Protein AF-A0A7C9RSV8-F1 (afdb_monomer)

pLDDT: mean 85.48, std 19.66, range [37.09, 98.62]

Sequence (131 aa):
MLIKLGIVTTGVALLLGGTAQAAVPTPPSCPSAVQIGSTGVIKRGTELMATITQFEGCGGKYGHVRVEGVNLFRASIRLVGGGSFTPPTQGARGQRDVWTFSKALNDKCTAAEATMQIGEEALKGRSGSSC

Structure (mmCIF, N/CA/C/O backbone):
data_AF-A0A7C9RSV8-F1
#
_entry.id   AF-A0A7C9RSV8-F1
#
loop_
_atom_site.group_PDB
_atom_site.id
_atom_site.type_symbol
_atom_site.label_atom_id
_atom_site.label_alt_id
_atom_site.label_comp_id
_atom_site.label_asym_id
_atom_site.label_entity_id
_atom_site.label_seq_id
_atom_site.pdbx_PDB_ins_code
_atom_site.Cartn_x
_atom_site.Cartn_y
_atom_site.Cartn_z
_atom_site.occupancy
_atom_site.B_iso_or_equiv
_atom_site.auth_seq_id
_atom_site.auth_comp_id
_atom_site.auth_asym_id
_atom_site.auth_atom_id
_atom_site.pdbx_PDB_model_num
ATOM 1 N N . MET A 1 1 ? 45.244 42.592 4.193 1.00 38.91 1 MET A N 1
ATOM 2 C CA . MET A 1 1 ? 44.289 41.565 3.719 1.00 38.91 1 MET A CA 1
ATOM 3 C C . MET A 1 1 ? 42.880 42.051 4.029 1.00 38.91 1 MET A C 1
ATOM 5 O O . MET A 1 1 ? 42.584 42.276 5.193 1.00 38.91 1 MET A O 1
ATOM 9 N N . LEU A 1 2 ? 42.070 42.320 3.000 1.00 37.09 2 LEU A N 1
ATOM 10 C CA . LEU A 1 2 ? 40.691 42.812 3.128 1.00 37.09 2 LEU A CA 1
ATOM 11 C C . LEU A 1 2 ? 39.733 41.663 3.486 1.00 37.09 2 LEU A C 1
ATOM 13 O O . LEU A 1 2 ? 39.704 40.652 2.787 1.00 37.09 2 LEU A O 1
ATOM 17 N N . ILE A 1 3 ? 38.911 41.860 4.518 1.00 45.78 3 ILE A N 1
ATOM 18 C CA . ILE A 1 3 ? 37.751 41.019 4.839 1.00 45.78 3 ILE A CA 1
ATOM 19 C C . ILE A 1 3 ? 36.588 41.486 3.952 1.00 45.78 3 ILE A C 1
ATOM 21 O O . ILE A 1 3 ? 36.167 42.638 4.036 1.00 45.78 3 ILE A O 1
ATOM 25 N N . LYS A 1 4 ? 36.082 40.610 3.078 1.00 38.19 4 LYS A N 1
ATOM 26 C CA . LYS A 1 4 ? 34.866 40.865 2.292 1.00 38.19 4 LYS A CA 1
ATOM 27 C C . LYS A 1 4 ? 33.639 40.427 3.094 1.00 38.19 4 LYS A C 1
ATOM 29 O O . LYS A 1 4 ? 33.472 39.240 3.356 1.00 38.19 4 LYS A O 1
ATOM 34 N N . LEU A 1 5 ? 32.785 41.393 3.441 1.00 48.50 5 LEU A N 1
ATOM 35 C CA . LEU A 1 5 ? 31.397 41.160 3.841 1.00 48.50 5 LEU A CA 1
ATOM 36 C C . LEU A 1 5 ? 30.623 40.576 2.649 1.00 48.50 5 LEU A C 1
ATOM 38 O O . LEU A 1 5 ? 30.556 41.197 1.589 1.00 48.50 5 LEU A O 1
ATOM 42 N N . GLY A 1 6 ? 30.042 39.392 2.833 1.00 38.91 6 GLY A N 1
ATOM 43 C CA . GLY A 1 6 ? 29.071 38.796 1.918 1.00 38.91 6 GLY A CA 1
ATOM 44 C C . GLY A 1 6 ? 27.656 39.073 2.414 1.00 38.91 6 GLY A C 1
ATOM 45 O O . GLY A 1 6 ? 27.301 38.696 3.525 1.00 38.91 6 GLY A O 1
ATOM 46 N N . ILE A 1 7 ? 26.895 39.783 1.591 1.00 51.25 7 ILE A N 1
ATOM 47 C CA . ILE A 1 7 ? 25.567 40.352 1.824 1.00 51.25 7 ILE A CA 1
ATOM 48 C C . ILE A 1 7 ? 24.508 39.281 2.134 1.00 51.25 7 ILE A C 1
ATOM 50 O O . ILE A 1 7 ? 24.382 38.286 1.425 1.00 51.25 7 ILE A O 1
ATOM 54 N N . VAL A 1 8 ? 23.711 39.551 3.171 1.00 43.16 8 VAL A N 1
ATOM 55 C CA . VAL A 1 8 ? 22.419 38.916 3.456 1.00 43.16 8 VAL A CA 1
ATOM 56 C C . VAL A 1 8 ? 21.421 39.379 2.398 1.00 43.16 8 VAL A C 1
ATOM 58 O O . VAL A 1 8 ? 21.067 40.556 2.358 1.00 43.16 8 VAL A O 1
ATOM 61 N N . THR A 1 9 ? 20.945 38.470 1.550 1.00 45.81 9 THR A N 1
ATOM 62 C CA . THR A 1 9 ? 19.738 38.703 0.753 1.00 45.81 9 THR A CA 1
ATOM 63 C C . THR A 1 9 ? 18.517 38.268 1.553 1.00 45.81 9 THR A C 1
ATOM 65 O O . THR A 1 9 ? 18.237 37.092 1.770 1.00 45.81 9 THR A O 1
ATOM 68 N N . THR A 1 10 ? 17.799 39.281 2.016 1.00 48.19 10 THR A N 1
ATOM 69 C CA . THR A 1 10 ? 16.445 39.232 2.548 1.00 48.19 10 THR A CA 1
ATOM 70 C C . THR A 1 10 ? 15.482 38.638 1.522 1.00 48.19 10 THR A C 1
ATOM 72 O O . THR A 1 10 ? 15.173 39.253 0.505 1.00 48.19 10 THR A O 1
ATOM 75 N N . GLY A 1 11 ? 14.957 37.454 1.824 1.00 38.50 11 GLY A N 1
ATOM 76 C CA . GLY A 1 11 ? 13.728 36.930 1.237 1.00 38.50 11 GLY A CA 1
ATOM 77 C C . GLY A 1 11 ? 12.687 36.775 2.336 1.00 38.50 11 GLY A C 1
ATOM 78 O O . GLY A 1 11 ? 12.557 35.698 2.907 1.00 38.50 11 GLY A O 1
ATOM 79 N N . VAL A 1 12 ? 11.977 37.855 2.670 1.00 48.09 12 VAL A N 1
ATOM 80 C CA . VAL A 1 12 ? 10.787 37.778 3.526 1.00 48.09 12 VAL A CA 1
ATOM 81 C C . VAL A 1 12 ?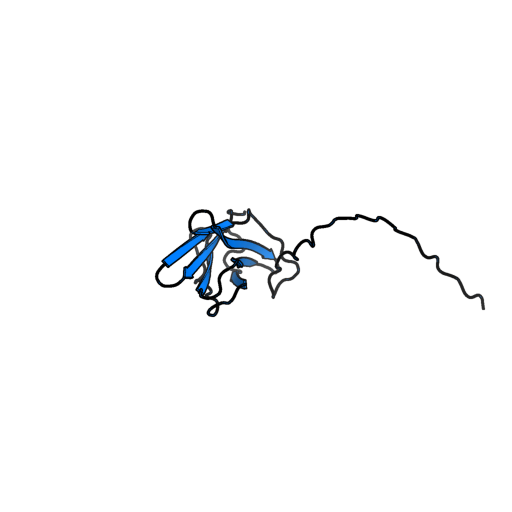 9.568 37.662 2.619 1.00 48.09 12 VAL A C 1
ATOM 83 O O . VAL A 1 12 ? 9.188 38.626 1.964 1.00 48.09 12 VAL A O 1
ATOM 86 N N . ALA A 1 13 ? 8.939 36.490 2.625 1.00 43.47 13 ALA A N 1
ATOM 87 C CA . ALA A 1 13 ? 7.530 36.336 2.296 1.00 43.47 13 ALA A CA 1
ATOM 88 C C . ALA A 1 13 ? 6.866 35.580 3.452 1.00 43.47 13 ALA A C 1
ATOM 90 O O . ALA A 1 13 ? 6.971 34.363 3.584 1.00 43.47 13 ALA A O 1
ATOM 91 N N . LEU A 1 14 ? 6.229 36.354 4.329 1.00 48.28 14 LEU A N 1
ATOM 92 C CA . LEU A 1 14 ? 5.295 35.885 5.341 1.00 48.28 14 LEU A CA 1
ATOM 93 C C . LEU A 1 14 ? 4.039 35.361 4.634 1.00 48.28 14 LEU A C 1
ATOM 95 O O . LEU A 1 14 ? 3.273 36.146 4.082 1.00 48.28 14 LEU A O 1
ATOM 99 N N . LEU A 1 15 ? 3.799 34.053 4.699 1.00 46.47 15 LEU A N 1
ATOM 100 C CA . LEU A 1 15 ? 2.458 33.491 4.555 1.00 46.47 15 LEU A CA 1
ATOM 101 C C . LEU A 1 15 ? 2.005 33.013 5.935 1.00 46.47 15 LEU A C 1
ATOM 103 O O . LEU A 1 15 ? 2.278 31.897 6.373 1.00 46.47 15 LEU A O 1
ATOM 107 N N . LEU A 1 16 ? 1.337 33.925 6.637 1.00 51.53 16 LEU A N 1
ATOM 108 C CA . LEU A 1 16 ? 0.477 33.631 7.775 1.00 51.53 16 LEU A CA 1
ATOM 109 C C . LEU A 1 16 ? -0.620 32.660 7.305 1.00 51.53 16 LEU A C 1
ATOM 111 O O . LEU A 1 16 ? -1.350 32.973 6.368 1.00 51.53 16 LEU A O 1
ATOM 115 N N . GLY A 1 17 ? -0.741 31.500 7.956 1.00 43.78 17 GLY A N 1
ATOM 116 C CA . GLY A 1 17 ? -1.874 30.586 7.759 1.00 43.78 17 GLY A CA 1
ATOM 117 C C . GLY A 1 17 ? -1.637 29.401 6.819 1.00 43.78 17 GLY A C 1
ATOM 118 O O . GLY A 1 17 ? -2.534 29.022 6.076 1.00 43.78 17 GLY A O 1
ATOM 119 N N . GLY A 1 18 ? -0.461 28.775 6.846 1.00 42.47 18 GLY A N 1
ATOM 120 C CA . GLY A 1 18 ? -0.301 27.441 6.269 1.00 42.47 18 GLY A CA 1
ATOM 121 C C . GLY A 1 18 ? -0.756 26.394 7.278 1.00 42.47 18 GLY A C 1
ATOM 122 O O . GLY A 1 18 ? -0.057 26.164 8.262 1.00 42.47 18 GLY A O 1
ATOM 123 N N . THR A 1 19 ? -1.905 25.747 7.056 1.00 42.34 19 THR A N 1
ATOM 124 C CA . THR A 1 19 ? -2.172 24.423 7.642 1.00 42.34 19 THR A CA 1
ATOM 125 C C . THR A 1 19 ? -0.887 23.623 7.500 1.00 42.34 19 THR A C 1
ATOM 127 O O . THR A 1 19 ? -0.406 23.535 6.369 1.00 42.34 19 THR A O 1
ATOM 130 N N . ALA A 1 20 ? -0.303 23.113 8.588 1.00 38.16 20 ALA A N 1
ATOM 131 C CA . ALA A 1 20 ? 0.841 22.216 8.491 1.00 38.16 20 ALA A CA 1
ATOM 132 C C . ALA A 1 20 ? 0.485 21.169 7.431 1.00 38.16 20 ALA A C 1
ATOM 134 O O . ALA A 1 20 ? -0.403 20.347 7.664 1.00 38.16 20 ALA A O 1
ATOM 135 N N . GLN A 1 21 ? 1.058 21.280 6.225 1.00 39.09 21 GLN A N 1
ATOM 136 C CA . GLN A 1 21 ? 0.845 20.279 5.199 1.00 39.09 21 GLN A CA 1
ATOM 137 C C . GLN A 1 21 ? 1.527 19.060 5.783 1.00 39.09 21 GLN A C 1
ATOM 139 O O . GLN A 1 21 ? 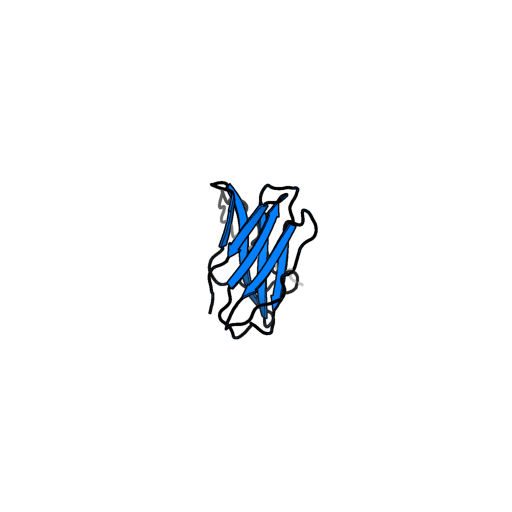2.756 18.996 5.823 1.00 39.09 21 GLN A O 1
ATOM 144 N N . ALA A 1 22 ? 0.724 18.168 6.368 1.00 48.28 22 ALA A N 1
ATOM 145 C CA . ALA A 1 22 ? 1.199 16.900 6.872 1.00 48.28 22 ALA A CA 1
ATOM 146 C C . ALA A 1 22 ? 2.080 16.323 5.768 1.00 48.28 22 ALA A C 1
ATOM 148 O O . ALA A 1 22 ? 1.625 16.212 4.626 1.00 48.28 22 ALA A O 1
ATOM 149 N N . ALA A 1 23 ? 3.355 16.093 6.089 1.00 59.06 23 ALA A N 1
ATOM 150 C CA . ALA A 1 23 ? 4.331 15.663 5.105 1.00 59.06 23 ALA A CA 1
ATOM 151 C C . ALA A 1 23 ? 3.733 14.489 4.326 1.00 59.06 23 ALA A C 1
ATOM 153 O O . ALA A 1 23 ? 3.271 13.517 4.936 1.00 59.06 23 ALA A O 1
ATOM 154 N N . VAL A 1 24 ? 3.673 14.620 2.997 1.00 63.00 24 VAL A N 1
ATOM 155 C CA . VAL A 1 24 ? 3.185 13.538 2.143 1.00 63.00 24 VAL A CA 1
ATOM 156 C C . VAL A 1 24 ? 4.050 12.321 2.468 1.00 63.00 24 VAL A C 1
ATOM 158 O O . VAL A 1 24 ? 5.278 12.436 2.413 1.00 63.00 24 VAL A O 1
ATOM 161 N N . PRO A 1 25 ? 3.454 11.190 2.877 1.00 74.50 25 PRO A N 1
ATOM 162 C CA . PRO A 1 25 ? 4.230 10.021 3.248 1.00 74.50 25 PRO A CA 1
ATOM 163 C C . PRO A 1 25 ? 5.073 9.592 2.046 1.00 74.50 25 PRO A C 1
ATOM 165 O O . PRO A 1 25 ? 4.537 9.376 0.961 1.00 74.50 25 PRO A O 1
ATOM 168 N N . THR A 1 26 ? 6.388 9.495 2.228 1.00 82.50 26 THR A N 1
ATOM 169 C CA . THR A 1 26 ? 7.313 9.021 1.195 1.00 82.50 26 THR A CA 1
ATOM 170 C C . THR A 1 26 ? 7.628 7.543 1.415 1.00 82.50 26 THR A C 1
ATOM 172 O O . THR A 1 26 ? 7.711 7.099 2.566 1.00 82.50 26 THR A O 1
ATOM 175 N N . PRO A 1 27 ? 7.820 6.753 0.341 1.00 87.62 27 PRO A N 1
ATOM 176 C CA . PRO A 1 27 ? 8.273 5.378 0.484 1.00 87.62 27 PRO A CA 1
ATOM 177 C C . PRO A 1 27 ? 9.581 5.311 1.291 1.00 87.62 27 PRO A C 1
ATOM 179 O O . PRO A 1 27 ? 10.556 5.964 0.905 1.00 87.62 27 PRO A O 1
ATOM 182 N N . PRO A 1 28 ? 9.661 4.496 2.363 1.00 81.50 28 PRO A N 1
ATOM 183 C CA . PRO A 1 28 ? 10.823 4.477 3.259 1.00 81.50 28 PRO A CA 1
ATOM 184 C C . PRO A 1 28 ? 12.155 4.173 2.561 1.00 81.50 28 PRO A C 1
ATOM 186 O O . PRO A 1 28 ? 13.208 4.633 2.990 1.00 81.50 28 PRO A O 1
ATOM 189 N N . SER A 1 29 ? 12.114 3.398 1.476 1.00 87.12 29 SER A N 1
ATOM 190 C CA . SER A 1 29 ? 13.288 2.996 0.697 1.00 87.12 29 SER A CA 1
ATOM 191 C C . SER A 1 29 ? 13.559 3.876 -0.525 1.00 87.12 29 SER A C 1
ATOM 193 O O . SER A 1 29 ? 14.519 3.618 -1.247 1.00 87.12 29 SER A O 1
ATOM 195 N N . CYS A 1 30 ? 12.708 4.866 -0.811 1.00 91.06 30 CYS A N 1
ATOM 196 C CA . CYS A 1 30 ? 12.830 5.705 -2.000 1.00 91.06 30 CYS A CA 1
ATOM 197 C C . CYS A 1 30 ? 12.239 7.107 -1.773 1.00 91.06 30 CYS A C 1
ATOM 199 O O . CYS A 1 30 ? 11.117 7.382 -2.201 1.00 91.06 30 CYS A O 1
A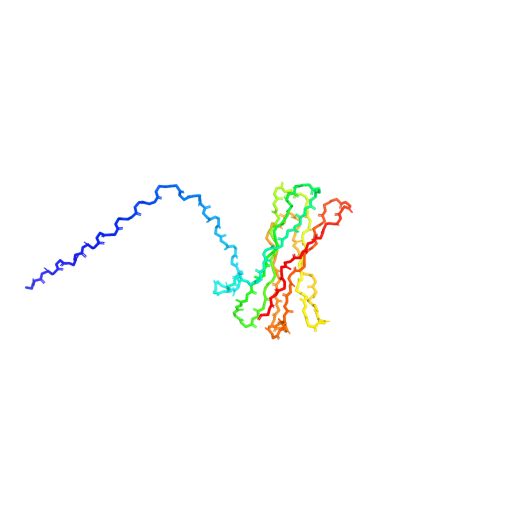TOM 201 N N . PRO A 1 31 ? 12.997 8.023 -1.143 1.00 89.94 31 PRO A N 1
ATOM 202 C CA . PRO A 1 31 ? 12.533 9.388 -0.887 1.00 89.94 31 PRO A CA 1
ATOM 203 C C . PRO A 1 31 ? 12.250 10.206 -2.155 1.00 89.94 31 PRO A C 1
ATOM 205 O O . PRO A 1 31 ? 11.530 11.194 -2.090 1.00 89.94 31 PRO A O 1
ATOM 208 N N . SER A 1 32 ? 12.819 9.810 -3.299 1.00 91.06 32 SER A N 1
ATOM 209 C CA . SER A 1 32 ? 12.606 10.453 -4.601 1.00 91.06 32 SER A CA 1
ATOM 210 C C . SER A 1 32 ? 11.376 9.942 -5.354 1.00 91.06 32 SER A C 1
ATOM 212 O O . SER A 1 32 ? 11.097 10.430 -6.448 1.00 91.06 32 SER A O 1
ATOM 214 N N . ALA A 1 33 ? 10.657 8.952 -4.816 1.00 94.62 33 ALA A N 1
ATOM 215 C CA . ALA A 1 33 ? 9.446 8.458 -5.450 1.00 94.62 33 ALA A CA 1
ATOM 216 C C . ALA A 1 33 ? 8.339 9.517 -5.427 1.00 94.62 33 ALA A C 1
ATOM 218 O O . ALA A 1 33 ? 8.120 10.194 -4.422 1.00 94.62 33 ALA A O 1
ATOM 219 N N . VAL A 1 34 ? 7.608 9.617 -6.530 1.00 94.88 34 VAL A N 1
ATOM 220 C CA . VAL A 1 34 ? 6.506 10.566 -6.705 1.00 94.88 34 VAL A CA 1
ATOM 221 C C . VAL A 1 34 ? 5.176 9.840 -6.612 1.00 94.88 34 VAL A C 1
ATOM 223 O O . VAL A 1 34 ? 5.065 8.691 -7.035 1.00 94.88 34 VAL A O 1
ATOM 226 N N . GLN A 1 35 ? 4.160 10.489 -6.043 1.00 95.75 35 GLN A N 1
ATOM 227 C CA . GLN A 1 35 ? 2.816 9.918 -6.022 1.00 95.75 35 GLN A CA 1
ATOM 228 C C . GLN A 1 35 ? 2.263 9.863 -7.452 1.00 95.75 35 GLN A C 1
ATOM 230 O O . GLN A 1 35 ? 2.382 10.833 -8.197 1.00 95.75 35 GLN A O 1
ATOM 235 N N . ILE A 1 36 ? 1.635 8.747 -7.816 1.00 95.75 36 ILE A N 1
ATOM 236 C CA . ILE A 1 36 ? 0.987 8.549 -9.118 1.00 95.75 36 ILE A CA 1
ATOM 237 C C . ILE A 1 36 ? -0.486 8.165 -8.922 1.00 95.75 36 ILE A C 1
ATOM 239 O O . ILE A 1 36 ? -0.876 7.642 -7.879 1.00 95.75 36 ILE A O 1
ATOM 243 N N . GLY A 1 37 ? -1.331 8.396 -9.926 1.00 95.56 37 GLY A N 1
ATOM 244 C CA . GLY A 1 37 ? -2.783 8.203 -9.821 1.00 95.56 37 GLY A CA 1
ATOM 245 C C . GLY A 1 37 ? -3.454 8.969 -8.664 1.00 95.56 37 GLY A C 1
ATOM 246 O O . GLY A 1 37 ? -2.835 9.735 -7.923 1.00 95.56 37 GLY A O 1
ATOM 247 N N . SER A 1 38 ? -4.765 8.781 -8.513 1.00 97.19 38 SER A N 1
ATOM 248 C CA . SER A 1 38 ? -5.542 9.447 -7.462 1.00 97.19 38 SER A CA 1
ATOM 249 C C . SER A 1 38 ? -5.485 8.697 -6.129 1.00 97.19 38 SER A C 1
ATOM 251 O O . SER A 1 38 ? -5.458 7.464 -6.090 1.00 97.19 38 SER A O 1
ATOM 253 N N . THR A 1 39 ? -5.547 9.433 -5.020 1.00 97.69 39 THR A N 1
ATOM 254 C CA . THR A 1 39 ? -5.698 8.848 -3.681 1.00 97.69 39 THR A CA 1
ATOM 255 C C . THR A 1 39 ? -7.043 8.125 -3.564 1.00 97.69 39 THR A C 1
ATOM 257 O O . THR A 1 39 ? -8.096 8.697 -3.840 1.00 97.69 39 THR A O 1
ATOM 260 N N . GLY A 1 40 ? -7.002 6.861 -3.155 1.00 98.00 40 GLY A N 1
ATOM 261 C CA . GLY A 1 40 ? -8.164 6.067 -2.774 1.00 98.00 40 GLY A CA 1
ATOM 262 C C . GLY A 1 40 ? -8.477 6.193 -1.289 1.00 98.00 40 GLY A C 1
ATOM 263 O O . GLY A 1 40 ? -7.655 6.669 -0.506 1.00 98.00 40 GLY A O 1
ATOM 264 N N . VAL A 1 41 ? -9.654 5.725 -0.882 1.00 97.38 41 VAL A N 1
ATOM 265 C CA . VAL A 1 41 ? -10.069 5.728 0.526 1.00 97.38 41 VAL A CA 1
ATOM 266 C C . VAL A 1 41 ? -10.757 4.426 0.910 1.00 97.38 41 VAL A C 1
ATOM 268 O O . VAL A 1 41 ? -11.409 3.790 0.083 1.00 97.38 41 VAL A O 1
ATOM 271 N N . ILE A 1 42 ? -10.636 4.054 2.180 1.00 97.00 42 ILE A N 1
ATOM 272 C CA . ILE A 1 42 ? -11.497 3.071 2.839 1.00 97.00 42 ILE A CA 1
ATOM 273 C C . ILE A 1 42 ? -12.450 3.847 3.740 1.00 97.00 42 ILE A C 1
ATOM 275 O O . ILE A 1 42 ? -12.007 4.700 4.510 1.00 97.00 42 ILE A O 1
ATOM 279 N N . LYS A 1 43 ? -13.748 3.553 3.655 1.00 94.75 43 LYS A N 1
ATOM 280 C CA . LYS A 1 43 ? -14.774 4.156 4.512 1.00 94.75 43 LYS A CA 1
ATOM 281 C C . LYS A 1 43 ? -15.550 3.087 5.269 1.00 94.75 43 LYS A C 1
ATOM 283 O O . LYS A 1 43 ? -15.758 1.996 4.742 1.00 94.75 43 LYS A O 1
ATOM 288 N N . ARG A 1 44 ? -16.017 3.436 6.466 1.00 92.44 44 ARG A N 1
ATOM 289 C CA . ARG A 1 44 ? -17.053 2.708 7.206 1.00 92.44 44 ARG A CA 1
ATOM 290 C C . ARG A 1 44 ? -18.258 3.637 7.321 1.00 92.44 44 ARG A C 1
ATOM 292 O O . ARG A 1 44 ? -18.226 4.609 8.068 1.00 92.44 44 ARG A O 1
ATOM 299 N N . GLY A 1 45 ? -19.292 3.399 6.517 1.00 91.00 45 GLY A N 1
ATOM 300 C CA . GLY A 1 45 ? -20.361 4.384 6.341 1.00 91.00 45 GLY A CA 1
ATOM 301 C C . GLY A 1 45 ? -19.807 5.704 5.785 1.00 91.00 45 GLY A C 1
ATOM 302 O O . GLY A 1 45 ? -19.222 5.728 4.701 1.00 91.00 45 GLY A O 1
ATOM 303 N N . THR A 1 46 ? -19.977 6.800 6.524 1.00 91.44 46 THR A N 1
ATOM 304 C CA . THR A 1 46 ? -19.464 8.133 6.157 1.00 91.44 46 THR A CA 1
ATOM 305 C C . THR A 1 46 ? -18.065 8.422 6.699 1.00 91.44 46 THR A C 1
ATOM 307 O O . THR A 1 46 ? -17.434 9.385 6.262 1.00 91.44 46 THR A O 1
ATOM 310 N N . GLU A 1 47 ? -17.561 7.596 7.614 1.00 92.81 47 GLU A N 1
ATOM 311 C CA . GLU A 1 47 ? -16.296 7.825 8.301 1.00 92.81 47 GLU A CA 1
ATOM 312 C C . GLU A 1 47 ? -15.111 7.353 7.445 1.00 92.81 47 GLU A C 1
ATOM 314 O O . GLU A 1 47 ? -15.110 6.240 6.906 1.00 92.81 47 GLU A O 1
ATOM 319 N N . LEU A 1 48 ? -14.096 8.211 7.304 1.00 94.62 48 LEU A N 1
ATOM 320 C CA . LEU A 1 48 ? -12.840 7.879 6.636 1.00 94.62 48 LEU A CA 1
ATOM 321 C C . LEU A 1 48 ? -11.995 6.998 7.556 1.00 94.62 48 LEU A C 1
ATOM 323 O O . LEU A 1 48 ? -11.586 7.427 8.627 1.00 94.62 48 LEU A O 1
ATOM 327 N N . MET A 1 49 ? -11.699 5.788 7.099 1.00 95.62 49 MET A N 1
ATOM 328 C CA . MET A 1 49 ? -10.900 4.825 7.851 1.00 95.62 49 MET A CA 1
ATOM 329 C C . MET A 1 49 ? -9.442 4.787 7.414 1.00 95.62 49 MET A C 1
ATOM 331 O O . MET A 1 49 ? -8.559 4.525 8.221 1.00 95.62 49 MET A O 1
ATOM 335 N N . ALA A 1 50 ? -9.178 4.962 6.120 1.00 96.81 50 ALA A N 1
ATOM 336 C CA . ALA A 1 50 ? -7.823 4.918 5.593 1.00 96.81 50 ALA A CA 1
ATOM 337 C C . ALA A 1 50 ? -7.714 5.643 4.255 1.00 96.81 50 ALA A C 1
ATOM 339 O O . ALA A 1 50 ? -8.674 5.681 3.482 1.00 96.81 50 ALA A O 1
ATOM 340 N N . THR A 1 51 ? -6.521 6.143 3.955 1.00 97.25 51 THR A N 1
ATOM 341 C CA . THR A 1 51 ? -6.136 6.639 2.632 1.00 97.25 51 THR A CA 1
ATOM 342 C C . THR A 1 51 ? -5.220 5.633 1.946 1.00 97.25 51 THR A C 1
ATOM 344 O O . THR A 1 51 ? -4.437 4.940 2.596 1.00 97.25 51 THR A O 1
ATOM 347 N N . ILE A 1 52 ? -5.350 5.516 0.625 1.00 98.25 52 ILE A N 1
ATOM 348 C CA . ILE A 1 52 ? -4.584 4.579 -0.196 1.00 98.25 52 ILE A CA 1
ATOM 349 C C . ILE A 1 52 ? -3.897 5.371 -1.294 1.00 98.25 52 ILE A C 1
ATOM 351 O O . ILE A 1 52 ? -4.557 5.960 -2.151 1.00 98.25 52 ILE A O 1
ATOM 355 N N . THR A 1 53 ? -2.577 5.369 -1.286 1.00 97.62 53 THR A N 1
ATOM 356 C CA . THR A 1 53 ? -1.764 6.052 -2.288 1.00 97.62 53 THR A CA 1
ATOM 357 C C . THR A 1 53 ? -0.846 5.065 -2.987 1.00 97.62 53 THR A C 1
ATOM 359 O O . THR A 1 53 ? -0.615 3.944 -2.528 1.00 97.62 53 THR A O 1
ATOM 362 N N . GLN A 1 54 ? -0.342 5.477 -4.140 1.00 96.50 54 GLN A N 1
ATOM 363 C CA . GLN A 1 54 ? 0.657 4.728 -4.879 1.00 96.50 54 GLN A CA 1
ATOM 364 C C . GLN A 1 54 ? 1.739 5.683 -5.366 1.00 96.50 54 GLN A C 1
ATOM 366 O O . GLN A 1 54 ? 1.477 6.863 -5.598 1.00 96.50 54 GLN A O 1
ATOM 371 N N . PHE A 1 55 ? 2.951 5.166 -5.505 1.00 96.94 55 PHE A N 1
ATOM 372 C CA . PHE A 1 55 ? 4.112 5.957 -5.884 1.00 96.94 55 PHE A CA 1
ATOM 373 C C . PHE A 1 55 ? 4.942 5.226 -6.928 1.00 96.94 55 PHE A C 1
ATOM 375 O O . PHE A 1 55 ? 4.911 3.998 -7.016 1.00 96.94 55 PHE A O 1
ATOM 382 N N . GLU A 1 56 ? 5.737 5.982 -7.668 1.00 95.94 56 GLU A N 1
ATOM 383 C CA . GLU A 1 56 ? 6.730 5.474 -8.603 1.00 95.94 56 GLU A CA 1
ATOM 384 C C . GLU A 1 56 ? 8.093 6.088 -8.324 1.00 95.94 56 GLU A C 1
ATOM 386 O O . GLU A 1 56 ? 8.222 7.299 -8.161 1.00 95.94 56 GLU A O 1
ATOM 391 N N . GLY A 1 57 ? 9.119 5.245 -8.281 1.00 94.75 57 GLY A N 1
ATOM 392 C CA . GLY A 1 57 ? 10.495 5.681 -8.102 1.00 94.75 57 GLY A CA 1
ATOM 393 C C . GLY A 1 57 ? 11.435 4.516 -7.830 1.00 94.75 57 GLY A C 1
ATOM 394 O O . GLY A 1 57 ? 11.013 3.396 -7.547 1.00 94.75 57 GLY A O 1
ATOM 395 N N . CYS A 1 58 ? 12.740 4.766 -7.921 1.00 94.81 58 CYS A N 1
ATOM 396 C CA . CYS A 1 58 ? 13.779 3.764 -7.646 1.00 94.81 58 CYS A CA 1
ATOM 397 C C . CYS A 1 58 ? 13.575 2.423 -8.392 1.00 94.81 58 CYS A C 1
ATOM 399 O O . CYS A 1 58 ? 13.865 1.347 -7.864 1.00 94.81 58 CYS A O 1
ATOM 401 N N . GLY A 1 59 ? 13.064 2.494 -9.627 1.00 94.75 59 GLY A N 1
ATOM 402 C CA . GLY A 1 59 ? 12.864 1.341 -10.509 1.00 94.75 59 GLY A CA 1
ATOM 403 C C . GLY A 1 59 ? 11.674 0.447 -10.151 1.00 94.75 59 GLY A C 1
ATOM 404 O O . GLY A 1 59 ? 11.668 -0.724 -10.532 1.00 94.75 59 GLY A O 1
ATOM 405 N N . GLY A 1 60 ? 10.693 0.952 -9.403 1.00 95.38 60 GLY A N 1
ATOM 406 C CA . GLY A 1 60 ? 9.470 0.207 -9.139 1.00 95.38 60 GLY A CA 1
ATOM 407 C C . GLY A 1 60 ? 8.303 1.065 -8.676 1.00 95.38 60 GLY A C 1
ATOM 408 O O . GLY A 1 60 ? 8.385 2.289 -8.555 1.00 95.38 60 GLY A O 1
ATOM 409 N N . LYS A 1 61 ? 7.203 0.367 -8.407 1.00 96.44 61 LYS A N 1
ATOM 410 C CA . LYS A 1 61 ? 5.949 0.932 -7.919 1.00 96.44 61 LYS A CA 1
ATOM 411 C C . LYS A 1 61 ? 5.774 0.602 -6.443 1.00 96.44 61 LYS A C 1
ATOM 413 O O . LYS A 1 61 ? 6.150 -0.487 -6.002 1.00 96.44 61 LYS A O 1
ATOM 418 N N . TYR A 1 62 ? 5.170 1.520 -5.700 1.00 97.62 62 TYR A N 1
ATOM 419 C CA . TYR A 1 62 ? 4.839 1.366 -4.287 1.00 97.62 62 TYR A CA 1
ATOM 420 C C . TYR A 1 62 ? 3.340 1.511 -4.083 1.00 97.62 62 TYR A C 1
ATOM 422 O O . TYR A 1 62 ? 2.710 2.357 -4.712 1.00 97.62 62 TYR A O 1
ATOM 430 N N . GLY A 1 63 ? 2.786 0.719 -3.173 1.00 97.50 63 GLY A N 1
ATOM 431 C CA . GLY A 1 63 ? 1.450 0.932 -2.625 1.00 97.50 63 GLY A CA 1
ATOM 432 C C . GLY A 1 63 ? 1.557 1.297 -1.152 1.00 97.50 63 GLY A C 1
ATOM 433 O O . GLY A 1 63 ? 2.376 0.719 -0.438 1.00 97.50 63 GLY A O 1
ATOM 434 N N . HIS A 1 64 ? 0.730 2.231 -0.700 1.00 98.00 64 HIS A N 1
ATOM 435 C CA . HIS A 1 64 ? 0.670 2.667 0.689 1.00 98.00 64 HIS A CA 1
ATOM 436 C C . HIS A 1 64 ? -0.768 2.748 1.189 1.00 98.00 64 HIS A C 1
ATOM 438 O O . HIS A 1 64 ? -1.637 3.280 0.500 1.00 98.00 64 HIS A O 1
ATOM 444 N N . VAL A 1 65 ? -1.012 2.224 2.388 1.00 97.75 65 VAL A N 1
ATOM 445 C CA . VAL A 1 65 ? -2.240 2.484 3.135 1.00 97.75 65 VAL A CA 1
ATOM 446 C C . VAL A 1 65 ? -1.879 3.134 4.459 1.00 97.75 65 VAL A C 1
ATOM 448 O O . VAL A 1 65 ? -1.089 2.578 5.226 1.00 97.75 65 VAL A O 1
ATOM 451 N N . ARG A 1 66 ? -2.491 4.293 4.713 1.00 96.38 66 ARG A N 1
ATOM 452 C CA . ARG A 1 66 ? -2.453 4.985 6.000 1.00 96.38 66 ARG A CA 1
ATOM 453 C C . ARG A 1 66 ? -3.812 4.887 6.675 1.00 96.38 66 ARG A C 1
ATOM 455 O O . ARG A 1 66 ? -4.805 5.331 6.106 1.00 96.38 66 ARG A O 1
ATOM 462 N N . VAL A 1 67 ? -3.851 4.319 7.876 1.00 95.25 67 VAL A N 1
ATOM 463 C CA . VAL A 1 67 ? -5.077 4.148 8.670 1.00 95.25 67 VAL A CA 1
ATOM 464 C C . VAL A 1 67 ? -5.306 5.327 9.619 1.00 95.25 67 VAL A C 1
ATOM 466 O O . VAL A 1 67 ? -4.448 5.670 10.439 1.00 95.25 67 VAL A O 1
ATOM 469 N N . GLU A 1 68 ? -6.513 5.880 9.547 1.00 91.19 68 GLU A N 1
ATOM 470 C CA . GLU A 1 68 ? -7.006 7.032 10.299 1.00 91.19 68 GLU A CA 1
ATOM 471 C C . GLU A 1 68 ? -7.840 6.583 11.509 1.00 91.19 68 GLU A C 1
ATOM 473 O O . GLU A 1 68 ? -8.619 5.636 11.424 1.00 91.19 68 GLU A O 1
ATOM 478 N N . GLY A 1 69 ? -7.692 7.263 12.649 1.00 76.62 69 GLY A N 1
ATOM 479 C CA . GLY A 1 69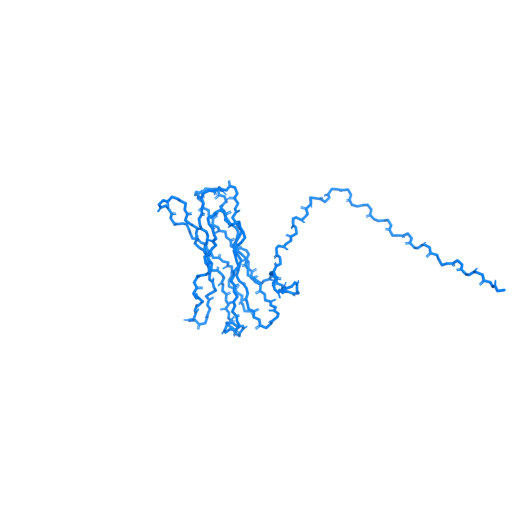 ? -8.685 7.269 13.740 1.00 76.62 69 GLY A CA 1
ATOM 480 C C . GLY A 1 69 ? -8.914 5.982 14.554 1.00 76.62 69 GLY A C 1
ATOM 481 O O . GLY A 1 69 ? -9.383 6.071 15.683 1.00 76.62 69 GLY A O 1
ATOM 482 N N . VAL A 1 70 ? -8.546 4.794 14.062 1.00 80.94 70 VAL A N 1
ATOM 483 C CA . VAL A 1 70 ? -8.788 3.509 14.749 1.00 80.94 70 VAL A CA 1
ATOM 484 C C . VAL A 1 70 ? -7.520 2.934 15.392 1.00 80.94 70 VAL A C 1
ATOM 486 O O . VAL A 1 70 ? -6.411 3.166 14.911 1.00 80.94 70 VAL A O 1
ATOM 489 N N . ASN A 1 71 ? -7.677 2.179 16.489 1.00 77.75 71 ASN A N 1
ATOM 490 C CA . ASN A 1 71 ? -6.557 1.589 17.250 1.00 77.75 71 ASN A CA 1
ATOM 491 C C . ASN A 1 71 ? -6.442 0.062 17.098 1.00 77.75 71 ASN A C 1
ATOM 493 O O . ASN A 1 71 ? -5.341 -0.482 17.115 1.00 77.75 71 ASN A O 1
ATOM 497 N N . LEU A 1 72 ? -7.563 -0.648 16.931 1.00 89.75 72 LEU A N 1
ATOM 498 C CA . LEU A 1 72 ? -7.585 -2.109 16.809 1.00 89.75 72 LEU A CA 1
ATOM 499 C C . LEU A 1 72 ? -7.929 -2.525 15.381 1.00 89.75 72 LEU A C 1
ATOM 501 O O . LEU A 1 72 ? -9.086 -2.772 15.055 1.00 89.75 72 LEU A O 1
ATOM 505 N N . PHE A 1 73 ? -6.901 -2.622 14.545 1.00 94.56 73 PHE A N 1
ATOM 506 C CA . PHE A 1 73 ? -7.043 -3.006 13.146 1.00 94.56 73 PHE A CA 1
ATOM 507 C C . PHE A 1 73 ? -5.838 -3.815 12.651 1.00 94.56 73 PHE A C 1
ATOM 509 O O . PHE A 1 73 ? -4.774 -3.829 13.281 1.00 94.56 73 PHE A O 1
ATOM 516 N N . ARG A 1 74 ? -5.997 -4.461 11.494 1.00 96.38 74 ARG A N 1
ATOM 517 C CA . ARG A 1 74 ? -4.890 -4.934 10.649 1.00 96.38 74 ARG A CA 1
ATOM 518 C C . ARG A 1 74 ? -5.108 -4.449 9.226 1.00 96.38 74 ARG A C 1
ATOM 520 O O . ARG A 1 74 ? -6.138 -4.749 8.629 1.00 96.38 74 ARG A O 1
ATOM 527 N N . ALA A 1 75 ? -4.141 -3.718 8.688 1.00 97.44 75 ALA A N 1
ATOM 528 C CA . ALA A 1 75 ? -4.155 -3.290 7.298 1.00 97.44 75 ALA A CA 1
ATOM 529 C C . ALA A 1 75 ? -3.257 -4.197 6.456 1.00 97.44 75 ALA A C 1
ATOM 531 O O . ALA A 1 75 ? -2.220 -4.685 6.909 1.00 97.44 75 ALA A O 1
ATOM 532 N N . SER A 1 76 ? -3.663 -4.420 5.216 1.00 98.19 76 SER A N 1
ATOM 533 C CA . SER A 1 76 ? -2.851 -5.073 4.201 1.00 98.19 76 SER A CA 1
ATOM 534 C C . SER A 1 76 ? -2.992 -4.334 2.886 1.00 98.19 76 SER A C 1
ATOM 536 O O . SER A 1 76 ? -4.044 -3.753 2.616 1.00 98.19 76 SER A O 1
ATOM 538 N N . ILE A 1 77 ? -1.940 -4.358 2.078 1.00 98.62 77 ILE A N 1
ATOM 539 C CA . ILE A 1 77 ? -1.907 -3.676 0.792 1.00 98.62 77 ILE A CA 1
ATOM 540 C C . ILE A 1 77 ? -1.165 -4.497 -0.253 1.00 98.62 77 ILE A C 1
ATOM 542 O O . ILE A 1 77 ? -0.187 -5.178 0.049 1.00 98.62 77 ILE A O 1
ATOM 546 N N . ARG A 1 78 ? -1.634 -4.424 -1.496 1.00 98.50 78 ARG A N 1
ATOM 547 C CA . ARG A 1 78 ? -0.982 -5.007 -2.670 1.00 98.50 78 ARG A CA 1
ATOM 548 C C . ARG A 1 78 ? -1.034 -4.049 -3.849 1.00 98.50 78 ARG A C 1
ATOM 550 O O . ARG A 1 78 ? -1.894 -3.171 -3.903 1.00 98.50 78 ARG A O 1
ATOM 557 N N . LEU A 1 79 ? -0.163 -4.278 -4.821 1.00 98.38 79 LEU A N 1
ATOM 558 C CA . LEU A 1 79 ? -0.262 -3.674 -6.144 1.00 98.38 79 LEU A CA 1
ATOM 559 C C . LEU A 1 79 ? -0.963 -4.641 -7.094 1.00 98.38 79 LEU A C 1
ATOM 561 O O . LEU A 1 79 ? -0.717 -5.847 -7.056 1.00 98.38 79 LEU A O 1
ATOM 565 N N . VAL A 1 80 ? -1.819 -4.100 -7.953 1.00 98.00 80 VAL A N 1
ATOM 566 C CA . VAL A 1 80 ? -2.526 -4.831 -9.008 1.00 98.00 80 VAL A CA 1
ATOM 567 C C . VAL A 1 80 ? -2.345 -4.096 -10.333 1.00 98.00 80 VAL A C 1
ATOM 569 O O . VAL A 1 80 ? -2.466 -2.873 -10.376 1.00 98.00 80 VAL A O 1
ATOM 572 N N . GLY A 1 81 ? -2.052 -4.811 -11.417 1.00 95.81 81 GLY A N 1
ATOM 573 C CA . GLY A 1 81 ? -1.816 -4.196 -12.724 1.00 95.81 81 GLY A CA 1
ATOM 574 C C . GLY A 1 81 ? -1.412 -5.197 -13.802 1.00 95.81 81 GLY A C 1
ATOM 575 O O . GLY A 1 81 ? -0.735 -6.182 -13.518 1.00 95.81 81 GLY A O 1
ATOM 576 N N . GLY A 1 82 ? -1.845 -4.964 -15.044 1.00 87.12 82 GLY A N 1
ATOM 577 C CA . GLY A 1 82 ? -1.457 -5.789 -16.199 1.00 87.12 82 GLY A CA 1
ATOM 578 C C . GLY A 1 82 ? -1.790 -7.283 -16.073 1.00 87.12 82 GLY A C 1
ATOM 579 O O . GLY A 1 82 ? -1.012 -8.111 -16.532 1.00 87.12 82 GLY A O 1
ATOM 580 N N . GLY A 1 83 ? -2.894 -7.634 -15.399 1.00 92.12 83 GLY A N 1
ATOM 581 C CA . GLY A 1 83 ? -3.279 -9.028 -15.121 1.00 92.12 83 GLY A CA 1
ATOM 582 C C . GLY A 1 83 ? -2.508 -9.696 -13.973 1.00 92.12 83 GLY A C 1
ATOM 583 O O . GLY A 1 83 ? -2.815 -10.829 -13.615 1.00 92.12 83 GLY A O 1
ATOM 584 N N . SER A 1 84 ? -1.557 -8.987 -13.364 1.00 93.69 84 SER A N 1
ATOM 585 C CA . SER A 1 84 ? -0.702 -9.465 -12.277 1.00 93.69 84 SER A CA 1
ATOM 586 C C . SER A 1 84 ? -0.981 -8.725 -10.969 1.00 93.69 84 SER A C 1
ATOM 588 O O . SER A 1 84 ? -1.551 -7.630 -10.948 1.00 93.69 84 SER A O 1
ATOM 590 N N . PHE A 1 85 ? -0.559 -9.316 -9.853 1.00 96.44 85 PHE A N 1
ATOM 591 C CA . PHE A 1 85 ? -0.646 -8.694 -8.536 1.00 96.44 85 PHE A CA 1
ATOM 592 C C . PHE A 1 85 ? 0.497 -9.139 -7.625 1.00 96.44 85 PHE A C 1
ATOM 594 O O . PHE A 1 85 ? 1.043 -10.231 -7.781 1.00 96.44 85 PHE A O 1
ATOM 601 N N . THR A 1 86 ? 0.850 -8.301 -6.653 1.00 96.75 86 THR A N 1
ATOM 602 C CA . THR A 1 86 ? 1.769 -8.698 -5.582 1.00 96.75 86 THR A CA 1
ATOM 603 C C . THR A 1 86 ? 1.023 -9.478 -4.500 1.00 96.75 86 THR A C 1
ATOM 605 O O . THR A 1 86 ? -0.157 -9.203 -4.247 1.00 96.75 86 THR A O 1
ATOM 608 N N . PRO A 1 87 ? 1.694 -10.392 -3.777 1.00 96.88 87 PRO A N 1
ATOM 609 C CA . PRO A 1 87 ? 1.183 -10.853 -2.494 1.00 96.88 87 PRO A CA 1
ATOM 610 C C . PRO A 1 87 ? 0.860 -9.649 -1.590 1.00 96.88 87 PRO A C 1
ATOM 612 O O . PRO A 1 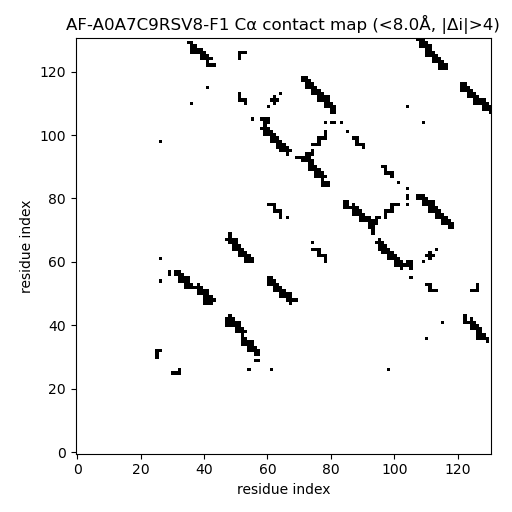87 ? 1.584 -8.647 -1.632 1.00 96.88 87 PRO A O 1
ATOM 615 N N . PRO A 1 88 ? -0.222 -9.703 -0.798 1.00 96.06 88 PRO A N 1
ATOM 616 C CA . PRO A 1 88 ? -0.558 -8.615 0.105 1.00 96.06 88 PRO A CA 1
ATOM 617 C C . PRO A 1 88 ? 0.486 -8.503 1.216 1.00 96.06 88 PRO A C 1
ATOM 619 O O . PRO A 1 88 ? 0.727 -9.451 1.961 1.00 96.06 88 PRO A O 1
ATOM 622 N N . THR A 1 89 ? 1.079 -7.321 1.356 1.00 98.25 89 THR A N 1
ATOM 623 C CA . THR A 1 89 ? 1.901 -6.977 2.512 1.00 98.25 89 THR A CA 1
ATOM 624 C C . THR A 1 89 ? 0.974 -6.624 3.666 1.00 98.25 89 THR A C 1
ATOM 626 O O . THR A 1 89 ? 0.187 -5.685 3.560 1.00 98.25 89 THR A O 1
ATOM 629 N N . GLN A 1 90 ? 1.038 -7.385 4.756 1.00 97.81 90 GLN A N 1
ATOM 630 C CA . GLN A 1 90 ? 0.233 -7.155 5.953 1.00 97.81 90 GLN A CA 1
ATOM 631 C C . GLN A 1 90 ? 1.057 -6.421 7.016 1.00 97.81 90 GLN A C 1
ATOM 633 O O . GLN A 1 90 ? 2.172 -6.830 7.331 1.00 97.81 90 GLN A O 1
ATOM 638 N N . GLY A 1 91 ? 0.492 -5.357 7.585 1.00 95.94 91 GLY A N 1
ATOM 639 C CA . GLY A 1 91 ? 1.069 -4.664 8.732 1.00 95.94 91 GLY A CA 1
ATOM 640 C C . GLY A 1 91 ? 0.812 -5.385 10.056 1.00 95.94 91 GLY A C 1
ATOM 641 O O . GLY A 1 91 ? -0.096 -6.214 10.190 1.00 95.94 91 GLY A O 1
ATOM 642 N N . ALA A 1 92 ? 1.587 -5.024 11.075 1.00 95.12 92 ALA A N 1
ATOM 643 C CA . ALA A 1 92 ? 1.307 -5.414 12.448 1.00 95.12 92 ALA A CA 1
ATOM 644 C C . ALA A 1 92 ? -0.052 -4.860 12.921 1.00 95.12 92 ALA A C 1
ATOM 646 O O . ALA A 1 92 ? -0.636 -3.945 12.331 1.00 95.12 92 ALA A O 1
ATOM 647 N N . ARG A 1 93 ? -0.573 -5.415 14.020 1.00 93.88 93 ARG A N 1
ATOM 648 C CA . ARG A 1 93 ? -1.804 -4.907 14.636 1.00 93.88 93 ARG A CA 1
ATOM 649 C C . ARG A 1 93 ? -1.601 -3.445 15.051 1.00 93.88 93 ARG A C 1
ATOM 651 O O . ARG A 1 93 ? -0.644 -3.147 15.756 1.00 93.88 93 ARG A O 1
ATOM 658 N N . GLY A 1 94 ? -2.496 -2.558 14.620 1.00 93.25 94 GLY A N 1
ATOM 659 C CA . GLY A 1 94 ? -2.413 -1.123 14.910 1.00 93.25 94 GLY A CA 1
ATOM 660 C C . GLY A 1 94 ? -1.358 -0.350 14.102 1.00 93.25 94 GLY A C 1
ATOM 661 O O . GLY A 1 94 ? -1.176 0.843 14.336 1.00 93.25 94 GLY A O 1
ATOM 662 N N . GLN A 1 95 ? -0.659 -0.987 13.154 1.00 94.75 95 GLN A N 1
ATOM 663 C CA . GLN A 1 95 ? 0.344 -0.314 12.326 1.00 94.75 95 GLN A CA 1
ATOM 664 C C . GLN A 1 95 ? -0.322 0.632 11.323 1.00 94.75 95 GLN A C 1
ATOM 666 O O . GLN A 1 95 ? -0.964 0.179 10.379 1.00 94.75 95 GLN A O 1
ATOM 671 N N . ARG A 1 96 ? -0.146 1.944 11.519 1.00 94.06 96 ARG A N 1
ATOM 672 C CA . ARG A 1 96 ? -0.844 2.971 10.729 1.00 94.06 96 ARG A CA 1
ATOM 673 C C . ARG A 1 96 ? -0.392 3.051 9.285 1.00 94.06 96 ARG A C 1
ATOM 675 O O . ARG A 1 96 ? -1.246 3.228 8.431 1.00 94.06 96 ARG A O 1
ATOM 682 N N . ASP A 1 97 ? 0.900 2.903 9.031 1.00 95.00 97 ASP A N 1
ATOM 683 C CA . ASP A 1 97 ? 1.485 3.022 7.699 1.00 95.00 97 ASP A CA 1
ATOM 684 C C . ASP A 1 97 ? 1.976 1.642 7.239 1.00 95.00 97 ASP A C 1
ATOM 686 O O . ASP A 1 97 ? 2.884 1.053 7.839 1.00 95.00 97 ASP A O 1
ATOM 690 N N . VAL A 1 98 ? 1.358 1.104 6.185 1.00 96.81 98 VAL A N 1
ATOM 691 C CA . VAL A 1 98 ? 1.736 -0.185 5.585 1.00 96.81 98 VAL A CA 1
ATOM 692 C C . VAL A 1 98 ? 2.073 0.024 4.118 1.00 96.81 98 VAL A C 1
ATOM 694 O O . VAL A 1 98 ? 1.281 0.581 3.357 1.00 96.81 98 VAL A O 1
ATOM 697 N N . TRP A 1 99 ? 3.250 -0.455 3.730 1.00 97.19 99 TRP A N 1
ATOM 698 C CA . TRP A 1 99 ? 3.824 -0.263 2.405 1.00 97.19 99 TRP A CA 1
ATOM 699 C C . TRP A 1 99 ? 4.010 -1.593 1.689 1.00 97.19 99 TRP A C 1
ATOM 701 O O . TRP A 1 99 ? 4.313 -2.607 2.311 1.00 97.19 99 TRP A O 1
ATOM 711 N N . THR A 1 100 ? 3.897 -1.569 0.368 1.00 97.06 100 THR A N 1
ATOM 712 C CA . THR A 1 100 ? 4.306 -2.661 -0.515 1.00 97.06 100 THR A CA 1
ATOM 713 C C . THR A 1 100 ? 5.101 -2.105 -1.691 1.00 97.06 100 THR A C 1
ATOM 715 O O . THR A 1 100 ? 5.003 -0.916 -2.001 1.00 97.06 100 THR A O 1
ATOM 718 N N . PHE A 1 101 ? 5.887 -2.955 -2.344 1.00 96.62 101 PHE A N 1
ATOM 719 C CA . PHE A 1 101 ? 6.763 -2.578 -3.448 1.00 96.62 101 PHE A CA 1
ATOM 720 C C . PHE A 1 101 ? 6.831 -3.682 -4.504 1.00 96.62 101 PHE A C 1
ATOM 722 O O . PHE A 1 101 ? 6.853 -4.867 -4.172 1.00 96.62 101 PHE A O 1
ATOM 729 N N . SER A 1 102 ? 6.923 -3.294 -5.777 1.00 96.44 102 SER A N 1
ATOM 730 C CA . SER A 1 102 ? 7.193 -4.221 -6.874 1.00 96.44 102 SER A CA 1
ATOM 731 C C . SER A 1 102 ? 7.996 -3.578 -7.999 1.00 96.44 102 SER A C 1
ATOM 733 O O . SER A 1 102 ? 7.578 -2.579 -8.584 1.00 96.44 102 SER A O 1
ATOM 735 N N . LYS A 1 103 ? 9.112 -4.219 -8.366 1.00 96.25 103 LYS A N 1
ATOM 736 C CA . LYS A 1 103 ? 9.817 -3.952 -9.633 1.00 96.25 103 LYS A CA 1
ATOM 737 C C . LYS A 1 103 ? 9.119 -4.603 -10.826 1.00 96.25 103 LYS A C 1
ATOM 739 O O . LYS A 1 103 ? 9.143 -4.060 -11.921 1.00 96.25 103 LYS A O 1
ATOM 744 N N . ALA A 1 104 ? 8.476 -5.752 -10.610 1.00 96.00 104 ALA A N 1
ATOM 745 C CA . ALA A 1 104 ? 7.856 -6.547 -11.672 1.00 96.00 104 ALA A CA 1
ATOM 746 C C . ALA A 1 104 ? 6.616 -5.884 -12.293 1.00 96.00 104 ALA A C 1
ATOM 748 O O . ALA A 1 104 ? 6.179 -6.289 -13.362 1.00 96.00 104 ALA A O 1
ATOM 749 N N . LEU A 1 105 ? 6.040 -4.888 -11.616 1.00 95.69 105 LEU A N 1
ATOM 750 C CA . LEU A 1 105 ? 4.910 -4.109 -12.120 1.00 95.69 105 LEU A CA 1
ATOM 751 C C . LEU A 1 105 ? 5.327 -2.720 -12.618 1.00 95.69 105 LEU A C 1
ATOM 753 O O . LEU A 1 105 ? 4.464 -1.886 -12.872 1.00 95.69 105 LEU A O 1
ATOM 757 N N . ASN A 1 106 ? 6.630 -2.439 -12.728 1.00 94.50 106 ASN A N 1
ATOM 758 C CA . ASN A 1 106 ? 7.099 -1.092 -13.044 1.00 94.50 106 ASN A CA 1
ATOM 759 C C . ASN A 1 106 ? 6.667 -0.611 -14.437 1.00 94.50 106 ASN A C 1
ATOM 761 O O . ASN A 1 106 ? 6.402 0.572 -14.617 1.00 94.50 106 ASN A O 1
ATOM 765 N N . ASP A 1 107 ? 6.563 -1.531 -15.392 1.00 93.50 107 ASP A N 1
ATOM 766 C CA . ASP A 1 107 ? 6.155 -1.289 -16.777 1.00 93.50 107 ASP A CA 1
ATOM 767 C C . ASP A 1 107 ? 4.638 -1.433 -16.993 1.00 93.50 107 ASP A C 1
ATOM 769 O O . ASP A 1 107 ? 4.171 -1.450 -18.133 1.00 93.50 107 ASP A O 1
ATOM 773 N N . LYS A 1 108 ? 3.856 -1.601 -15.919 1.00 95.00 108 LYS A N 1
ATOM 774 C CA . LYS A 1 108 ? 2.411 -1.824 -15.991 1.00 95.00 108 LYS A CA 1
ATOM 775 C C . LYS A 1 108 ? 1.650 -0.633 -15.443 1.00 95.00 108 LYS A C 1
ATOM 777 O O . LYS A 1 108 ? 2.075 0.017 -14.491 1.00 95.00 108 LYS A O 1
ATOM 782 N N . CYS A 1 109 ? 0.450 -0.442 -15.981 1.00 96.19 109 CYS A N 1
ATOM 783 C CA . CYS A 1 109 ? -0.543 0.383 -15.321 1.00 96.19 109 CYS A CA 1
ATOM 784 C C . CYS A 1 109 ? -0.964 -0.292 -14.013 1.00 96.19 109 CYS A C 1
ATOM 786 O O . CYS A 1 109 ? -1.465 -1.424 -14.046 1.00 96.19 109 CYS A O 1
ATOM 788 N N . THR A 1 110 ? -0.774 0.381 -12.880 1.00 97.81 110 THR A N 1
ATOM 789 C CA . THR A 1 110 ? -1.068 -0.184 -11.558 1.00 97.81 110 THR A CA 1
ATOM 790 C C . THR A 1 110 ? -2.085 0.631 -10.781 1.00 97.81 110 THR A C 1
ATOM 792 O O . THR A 1 110 ? -2.236 1.832 -10.989 1.00 97.81 110 THR A O 1
ATOM 795 N N . ALA A 1 111 ? -2.743 -0.040 -9.842 1.00 98.25 111 ALA A N 1
ATOM 796 C CA . ALA A 1 111 ? -3.402 0.569 -8.697 1.00 98.25 111 ALA A CA 1
ATOM 797 C C . ALA A 1 111 ? -2.952 -0.151 -7.418 1.00 98.25 111 ALA A C 1
ATOM 799 O O . ALA A 1 111 ? -2.607 -1.337 -7.449 1.00 98.25 111 ALA A O 1
ATOM 800 N N . ALA A 1 112 ? -3.014 0.537 -6.284 1.00 98.31 112 ALA A N 1
ATOM 801 C CA . ALA A 1 112 ? -2.863 -0.071 -4.973 1.00 98.31 112 ALA A CA 1
ATOM 802 C C . ALA A 1 112 ? -4.235 -0.473 -4.414 1.00 98.31 112 ALA A C 1
ATOM 804 O O . ALA A 1 112 ? -5.172 0.325 -4.406 1.00 98.31 112 ALA A O 1
ATOM 805 N N . GLU A 1 113 ? -4.357 -1.705 -3.926 1.00 98.50 113 GLU A N 1
ATOM 806 C CA . GLU A 1 113 ? -5.552 -2.219 -3.253 1.00 98.50 113 GLU A CA 1
ATOM 807 C C . GLU A 1 113 ? -5.239 -2.507 -1.796 1.00 98.50 113 GLU A C 1
ATOM 809 O O . GLU A 1 113 ? -4.310 -3.263 -1.500 1.00 98.50 113 GLU A O 1
ATOM 814 N N . ALA A 1 114 ? -6.047 -1.957 -0.894 1.00 98.44 114 ALA A N 1
ATOM 815 C CA . ALA A 1 114 ? -5.897 -2.182 0.531 1.00 98.44 114 ALA A CA 1
ATOM 816 C C . ALA A 1 114 ? -7.129 -2.863 1.126 1.00 98.44 114 ALA A C 1
ATOM 818 O O . ALA A 1 114 ? -8.268 -2.625 0.720 1.00 98.44 114 ALA A O 1
ATOM 819 N N . THR A 1 115 ? -6.880 -3.717 2.114 1.00 98.00 115 THR A N 1
ATOM 820 C CA . THR A 1 115 ? -7.902 -4.309 2.977 1.00 98.00 115 THR A CA 1
ATOM 821 C C . THR A 1 115 ? -7.571 -3.970 4.420 1.00 98.00 115 THR A C 1
ATOM 823 O O . THR A 1 115 ? -6.432 -4.152 4.849 1.00 98.00 115 THR A O 1
ATOM 826 N N . MET A 1 116 ? -8.567 -3.517 5.170 1.00 96.25 116 MET A N 1
ATOM 827 C CA . MET A 1 116 ? -8.469 -3.229 6.591 1.00 96.25 116 MET A CA 1
ATOM 828 C C . MET A 1 116 ? -9.456 -4.111 7.352 1.00 96.25 116 MET A C 1
ATOM 830 O O . MET A 1 116 ? -10.657 -4.078 7.093 1.00 96.25 116 MET A O 1
ATOM 834 N N . GLN A 1 117 ? -8.939 -4.901 8.286 1.00 96.50 117 GLN A N 1
ATOM 835 C CA . GLN A 1 117 ? -9.734 -5.718 9.196 1.00 96.50 117 GLN A CA 1
ATOM 836 C C . GLN A 1 117 ? -9.921 -4.995 10.525 1.00 96.50 117 GLN A C 1
ATOM 838 O O . GLN A 1 117 ? -8.935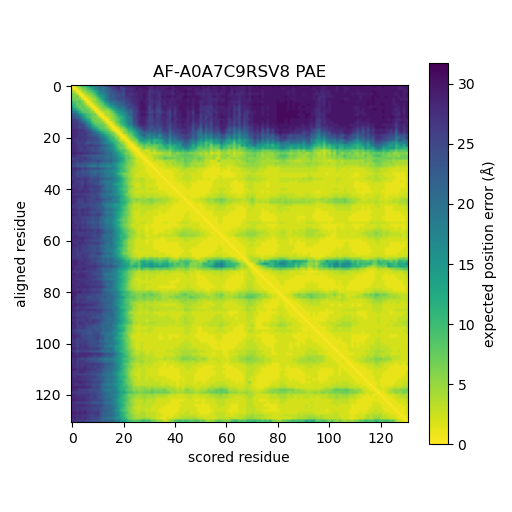 -4.559 11.127 1.00 96.50 117 GLN A O 1
ATOM 843 N N . ILE A 1 118 ? -11.164 -4.907 10.994 1.00 92.88 118 ILE A N 1
ATOM 844 C CA . ILE A 1 118 ? -11.532 -4.370 12.306 1.00 92.88 118 ILE A CA 1
ATOM 845 C C . ILE A 1 118 ? -12.539 -5.334 12.938 1.00 92.88 118 ILE A C 1
ATOM 847 O O . ILE A 1 118 ? -13.689 -5.409 12.508 1.00 92.88 118 ILE A O 1
ATOM 851 N N . GLY A 1 119 ? -12.115 -6.064 13.970 1.00 89.38 119 GLY A N 1
ATOM 852 C CA . GLY A 1 119 ? -12.918 -7.166 14.505 1.00 89.38 119 GLY A CA 1
ATOM 853 C C . GLY A 1 119 ? -13.151 -8.225 13.426 1.00 89.38 119 GLY A C 1
ATOM 854 O O . GLY A 1 119 ? -12.189 -8.717 12.840 1.00 89.38 119 GLY A O 1
ATOM 855 N N . GLU A 1 120 ? -14.416 -8.535 13.149 1.00 89.94 120 GLU A N 1
ATOM 856 C CA . GLU A 1 120 ? -14.837 -9.482 12.103 1.00 89.94 120 GLU A CA 1
ATOM 857 C C . GLU A 1 120 ? -15.114 -8.803 10.749 1.00 89.94 120 GLU A C 1
ATOM 859 O O . GLU A 1 120 ? -15.325 -9.472 9.739 1.00 89.94 120 GLU A O 1
ATOM 864 N N . GLU A 1 121 ? -15.094 -7.468 10.700 1.00 93.00 121 GLU A N 1
ATOM 865 C CA . GLU A 1 121 ? -15.374 -6.709 9.486 1.00 93.00 121 GLU A CA 1
ATOM 866 C C . GLU A 1 121 ? -14.112 -6.543 8.631 1.00 93.00 121 GLU A C 1
ATOM 868 O O . GLU A 1 121 ? -13.042 -6.179 9.129 1.00 93.00 121 GLU A O 1
ATOM 873 N N . ALA A 1 122 ? -14.253 -6.751 7.319 1.00 95.50 122 ALA A N 1
ATOM 874 C CA . ALA A 1 122 ? -13.212 -6.493 6.332 1.00 95.50 122 ALA A CA 1
ATOM 875 C C . ALA A 1 122 ? -13.654 -5.393 5.361 1.00 95.50 122 ALA A C 1
ATOM 877 O O . ALA A 1 122 ? -14.522 -5.597 4.512 1.00 95.50 122 ALA A O 1
ATOM 878 N N . LEU A 1 123 ? -13.003 -4.238 5.456 1.00 96.75 123 LEU A N 1
ATOM 879 C CA . LEU A 1 123 ? -13.220 -3.088 4.587 1.00 96.75 123 LEU A CA 1
ATOM 880 C C . LEU A 1 123 ? -12.145 -3.036 3.503 1.00 96.75 123 LEU A C 1
ATOM 882 O O . LEU A 1 123 ? -10.990 -3.388 3.745 1.00 96.75 123 LEU A O 1
ATOM 886 N N . LYS A 1 124 ? -12.508 -2.587 2.300 1.00 97.50 124 LYS A N 1
ATOM 887 C CA . LYS A 1 124 ? -11.594 -2.519 1.154 1.00 97.50 124 LYS A CA 1
ATOM 888 C C . LYS A 1 124 ? -11.637 -1.156 0.488 1.00 97.50 124 LYS A C 1
ATOM 890 O O . LYS A 1 124 ? -12.647 -0.460 0.534 1.00 97.50 124 LYS A O 1
ATOM 895 N N . GLY A 1 125 ? -10.540 -0.813 -0.169 1.00 97.75 125 GLY A N 1
ATOM 896 C CA . GLY A 1 125 ? -10.444 0.360 -1.023 1.00 97.75 125 GLY A CA 1
ATOM 897 C C . GLY A 1 125 ? -9.345 0.185 -2.059 1.00 97.75 125 GLY A C 1
ATOM 898 O O . GLY A 1 125 ? -8.546 -0.756 -1.998 1.00 97.75 125 GLY A O 1
ATOM 899 N N . ARG A 1 126 ? -9.304 1.110 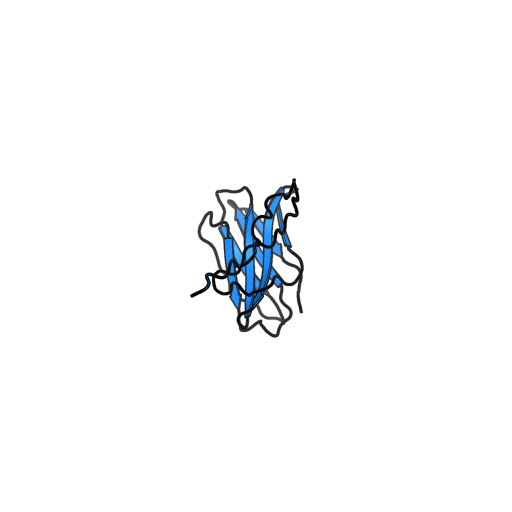-3.016 1.00 98.19 126 ARG A N 1
ATOM 900 C CA . ARG A 1 126 ? -8.345 1.088 -4.118 1.00 98.19 126 ARG A CA 1
ATOM 901 C C . ARG A 1 126 ? -7.955 2.509 -4.519 1.00 98.19 126 ARG A C 1
ATOM 903 O O . ARG A 1 126 ? -8.814 3.388 -4.519 1.00 98.19 126 ARG A O 1
ATOM 910 N N . SER A 1 127 ? -6.683 2.730 -4.846 1.00 98.19 127 SER A N 1
ATOM 911 C CA . SER A 1 127 ? -6.220 3.981 -5.461 1.00 98.19 127 SER A CA 1
ATOM 912 C C . SER A 1 127 ? -6.676 4.088 -6.921 1.00 98.19 127 SER A C 1
ATOM 914 O O . SER A 1 127 ? -7.096 3.107 -7.537 1.00 98.19 127 SER A O 1
ATOM 916 N N . GLY A 1 128 ? -6.539 5.271 -7.517 1.00 97.19 128 GLY A N 1
ATOM 917 C CA . GLY A 1 128 ? -6.658 5.415 -8.966 1.00 97.19 128 GLY A CA 1
ATOM 918 C C . GLY A 1 128 ? -5.635 4.542 -9.693 1.00 97.19 128 GLY A C 1
ATOM 919 O O . GLY A 1 128 ? -4.555 4.276 -9.166 1.00 97.19 128 GLY A O 1
ATOM 920 N N . SER A 1 129 ? -5.975 4.092 -10.900 1.00 96.38 129 SER A N 1
ATOM 921 C CA . SER A 1 129 ? -5.000 3.454 -11.787 1.00 96.38 129 SER A CA 1
ATOM 922 C C . SER A 1 129 ? -4.056 4.514 -12.358 1.00 96.38 129 SER A C 1
ATOM 924 O O . SER A 1 129 ? -4.511 5.608 -12.682 1.00 96.38 129 SER A O 1
ATOM 926 N N . SER A 1 130 ? -2.769 4.197 -12.506 1.00 96.19 130 SER A N 1
ATOM 927 C CA . SER A 1 130 ? -1.802 5.047 -13.211 1.00 96.19 130 SER A CA 1
ATOM 928 C C . SER A 1 130 ? -1.014 4.234 -14.221 1.00 96.19 130 SER A C 1
ATOM 930 O O . SER A 1 130 ? -0.481 3.183 -13.870 1.00 96.19 130 SER A O 1
ATOM 932 N N . CYS A 1 131 ? -0.967 4.766 -15.436 1.00 88.19 131 CYS A N 1
ATOM 933 C CA . CYS A 1 131 ? 0.014 4.528 -16.483 1.00 88.19 131 CYS A CA 1
ATOM 934 C C . CYS A 1 131 ? 0.784 5.857 -16.655 1.00 88.19 131 CYS A C 1
ATOM 936 O O . CYS A 1 131 ? 1.875 5.815 -17.240 1.00 88.19 131 CYS A O 1
#

Radius of gyration: 19.75 Å; Cα contacts (8 Å, |Δi|>4): 297; chains: 1; bounding box: 65×54×34 Å

Organism: NCBI:txid2714351

Nearest PDB structures (foldseek):
  3d33-assembly2_B  TM=4.763E-01  e=2.252E-02  Phocaeicola vulgatus ATCC 8482
  6wdp-assembly1_A  TM=3.434E-01  e=9.445E-02  Homo sapiens
  8ugt-assembly1_A  TM=3.290E-01  e=4.899E-01  Lachnospira eligens
  8k7r-assembly1_E  TM=5.454E-01  e=4.805E+00  Homo sapiens
  2y7q-assembly1_D  TM=5.189E-01  e=4.805E+00  Homo sapiens

Mean predicted aligned error: 9.34 Å

Solvent-accessible surface area (backbone atoms only — not comparable to full-atom values): 7569 Å² total; per-residue (Å²): 135,86,85,80,87,80,81,86,80,86,81,86,78,87,72,87,84,70,74,79,72,70,75,77,86,58,54,93,90,31,78,83,35,43,80,43,50,46,75,16,53,27,60,62,87,90,45,73,38,27,43,24,38,29,31,41,39,92,75,21,34,34,20,36,38,41,55,40,100,72,68,73,35,35,39,29,27,20,43,39,35,82,9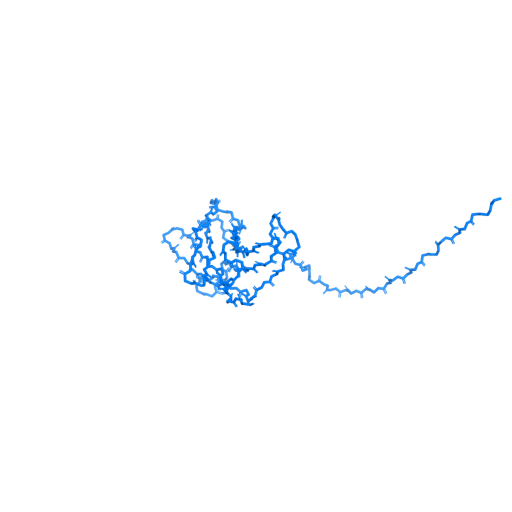6,45,66,53,78,67,37,68,38,54,78,49,44,41,75,33,67,34,76,3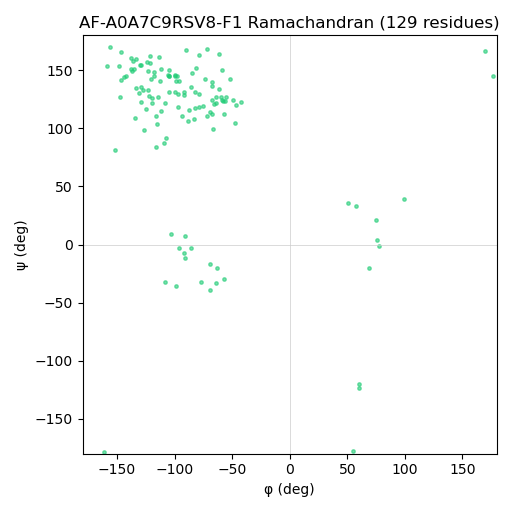7,57,91,50,49,93,34,46,33,25,22,40,36,41,40,34,45,88,93,46,77,44,62,32,46,22,35,67,34,124

Secondary structure (DSSP, 8-state):
----PPP--------TT----PPPPPPTT-TT-EEEEEEEEEEETTEEEEEEEEEEETTEEEEEEEE-S-SS-EEEEEEEETTEEPPPEEPPTT-SEEEEEESTTTTS-EEEEEEEEETTEEEEEEPPPB-

Foldseek 3Di:
DDDDDDDDDDDDDDDDDDPPPPPDDADPVFNPWDWFFAKKFWDDVPHTFWIWTKTDDPQWIKIKIFGPDDQFKKKWKWKDWPNDIDDIFIDDGRDGITMDIDNPCNVTFIKMKMWMDDPNDIIIMIGGTGD